Protein AF-G4YWK3-F1 (afdb_monomer)

Sequence (57 aa):
PPVITRLLHSRACRSAIMFGDHLTTGQCKELIEELKTCQLPFQCAHGRPSVVPLAEI

Mean predicted aligned error: 3.22 Å

Nearest PDB structures (foldseek):
  6sns-assembly1_B  TM=9.825E-01  e=3.939E-04  Saccharomyces cerevisiae
  6snv-assembly2_E  TM=9.856E-01  e=7.012E-04  Saccharomyces cerevisiae
  3gab-assembly1_A-2  TM=9.613E-01  e=1.088E-01  Bacillus subtilis
  3gab-assembly3_D-2  TM=6.797E-01  e=9.422E-02  Bacillus subtilis
  5z41-assembly1_A-2  TM=6.267E-01  e=2.777E-01  Aquifex aeolicus VF5

Foldseek 3Di:
DVVVLVVVLVVPVVPDDDPPDDDDPVVVVVVVVVLVPDPCSQAGSVGDGPDDDPDDD

Structure (mmCIF, N/CA/C/O backbone):
data_AF-G4YWK3-F1
#
_entry.id   AF-G4YWK3-F1
#
loop_
_atom_site.group_PDB
_atom_site.id
_atom_site.type_symbol
_atom_site.label_atom_id
_atom_site.label_alt_id
_atom_site.label_comp_id
_atom_site.label_asym_id
_atom_site.label_entity_id
_atom_site.label_seq_id
_atom_site.pdbx_PDB_ins_code
_atom_site.Cartn_x
_atom_site.Cartn_y
_atom_site.Cartn_z
_atom_site.occupancy
_atom_site.B_iso_or_equiv
_atom_site.auth_seq_id
_atom_site.auth_comp_id
_atom_site.auth_asym_id
_atom_site.auth_atom_id
_atom_site.pdbx_PDB_model_num
ATOM 1 N N . PRO A 1 1 ? 10.502 3.093 -21.167 1.00 84.31 1 PRO A N 1
ATOM 2 C CA . PRO A 1 1 ? 11.227 1.878 -21.621 1.00 84.31 1 PRO A CA 1
ATOM 3 C C . PRO A 1 1 ? 11.001 0.703 -20.660 1.00 84.31 1 PRO A C 1
ATOM 5 O O . PRO A 1 1 ? 11.032 0.942 -19.454 1.00 84.31 1 PRO A O 1
ATOM 8 N N . PRO A 1 2 ? 10.816 -0.535 -21.153 1.00 90.56 2 PRO A N 1
ATOM 9 C CA . PRO A 1 2 ? 10.510 -1.704 -20.315 1.00 90.56 2 PRO A CA 1
ATOM 10 C C . PRO A 1 2 ? 11.502 -1.934 -19.164 1.00 90.56 2 PRO A C 1
ATOM 12 O O . PRO A 1 2 ? 11.116 -2.332 -18.068 1.00 90.56 2 PRO A O 1
ATOM 15 N N . VAL A 1 3 ? 12.781 -1.610 -19.387 1.00 96.12 3 VAL A N 1
ATOM 16 C CA . VAL A 1 3 ? 13.843 -1.709 -18.373 1.00 96.12 3 VAL A CA 1
ATOM 17 C C . VAL A 1 3 ? 13.585 -0.784 -17.181 1.00 96.12 3 VAL A C 1
ATOM 19 O O . VAL A 1 3 ? 13.691 -1.226 -16.041 1.00 96.12 3 VAL A O 1
ATOM 22 N N . ILE A 1 4 ? 13.200 0.475 -17.423 1.00 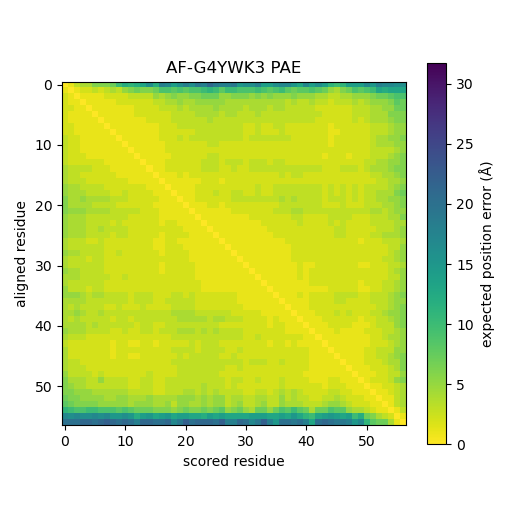96.81 4 ILE A N 1
ATOM 23 C CA . ILE A 1 4 ? 12.935 1.448 -16.350 1.00 96.81 4 ILE A CA 1
ATOM 24 C C . ILE A 1 4 ? 11.743 0.985 -15.511 1.00 96.81 4 ILE A C 1
ATOM 26 O O . ILE A 1 4 ? 11.837 0.933 -14.289 1.00 96.81 4 ILE A O 1
ATOM 30 N N . THR A 1 5 ? 10.653 0.571 -16.160 1.00 95.56 5 THR A N 1
ATOM 31 C CA . THR A 1 5 ? 9.459 0.056 -15.478 1.00 95.56 5 THR A CA 1
ATOM 32 C C . THR A 1 5 ? 9.794 -1.152 -14.602 1.00 95.56 5 THR A C 1
ATOM 34 O O . THR A 1 5 ? 9.443 -1.177 -13.426 1.00 95.56 5 THR A O 1
ATOM 37 N N . ARG A 1 6 ? 10.567 -2.115 -15.121 1.00 96.19 6 ARG A N 1
ATOM 38 C CA . ARG A 1 6 ? 11.014 -3.286 -14.352 1.00 96.19 6 ARG A CA 1
ATOM 39 C C . ARG A 1 6 ? 11.870 -2.907 -13.138 1.00 96.19 6 ARG A C 1
ATOM 41 O O . ARG A 1 6 ? 11.709 -3.506 -12.074 1.00 96.19 6 ARG A O 1
ATOM 48 N N . LEU A 1 7 ? 12.768 -1.930 -13.277 1.00 97.25 7 LEU A N 1
ATOM 49 C CA . LEU A 1 7 ? 13.572 -1.436 -12.155 1.00 97.25 7 LEU A CA 1
ATOM 50 C C . LEU A 1 7 ? 12.694 -0.770 -11.090 1.00 97.25 7 LEU A C 1
ATOM 52 O O . LEU A 1 7 ? 12.874 -1.041 -9.904 1.00 97.25 7 LEU A O 1
ATOM 56 N N . LEU A 1 8 ? 11.715 0.039 -11.502 1.00 96.88 8 LEU A N 1
ATOM 57 C CA . LEU A 1 8 ? 10.765 0.677 -10.588 1.00 96.88 8 LEU A CA 1
ATOM 58 C C . LEU A 1 8 ? 9.904 -0.352 -9.851 1.00 96.88 8 LEU A C 1
ATOM 60 O O . LEU A 1 8 ? 9.770 -0.255 -8.634 1.00 96.88 8 LEU A O 1
ATOM 64 N N . HIS A 1 9 ? 9.396 -1.374 -10.546 1.00 96.50 9 HIS A N 1
ATOM 65 C CA . HIS A 1 9 ? 8.626 -2.455 -9.924 1.00 96.50 9 HIS A CA 1
ATOM 66 C C . HIS A 1 9 ? 9.460 -3.184 -8.863 1.00 96.50 9 HIS A C 1
ATOM 68 O O . HIS A 1 9 ? 9.019 -3.352 -7.724 1.00 96.50 9 HIS A O 1
ATOM 74 N N . SER A 1 10 ? 10.698 -3.558 -9.206 1.00 97.19 10 SER A N 1
ATOM 75 C CA . SER A 1 10 ? 11.592 -4.240 -8.269 1.00 97.19 10 SER A CA 1
ATOM 76 C C . SER A 1 10 ? 11.953 -3.366 -7.069 1.00 97.19 10 SER A C 1
ATOM 78 O O . SER A 1 10 ? 11.994 -3.882 -5.952 1.00 97.19 10 SER A O 1
ATOM 80 N N . ARG A 1 11 ? 12.196 -2.067 -7.282 1.00 97.19 11 ARG A N 1
ATOM 81 C CA . ARG A 1 11 ? 12.468 -1.119 -6.199 1.00 97.19 11 ARG A CA 1
ATOM 82 C C . ARG A 1 11 ? 11.264 -1.007 -5.268 1.00 97.19 11 ARG A C 1
ATOM 84 O O . ARG A 1 11 ? 11.440 -1.212 -4.076 1.00 97.19 11 ARG A O 1
ATOM 91 N N . ALA A 1 12 ? 10.072 -0.763 -5.814 1.00 96.38 12 ALA A N 1
ATOM 92 C CA . ALA A 1 12 ? 8.843 -0.612 -5.037 1.00 96.38 12 ALA A CA 1
ATOM 93 C C . ALA A 1 12 ? 8.576 -1.831 -4.143 1.00 96.38 12 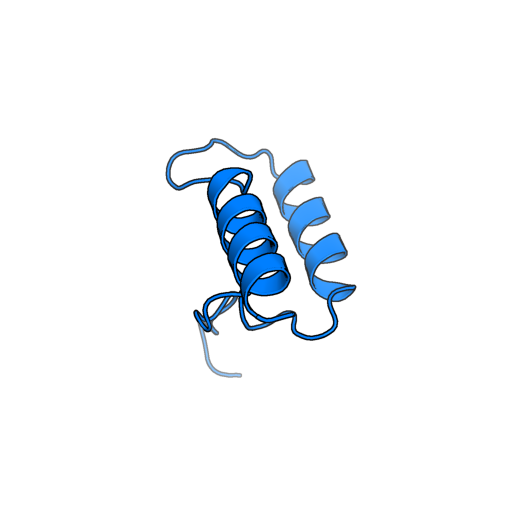ALA A C 1
ATOM 95 O O . ALA A 1 12 ? 8.291 -1.673 -2.965 1.00 96.38 12 ALA A O 1
ATOM 96 N N . CYS A 1 13 ? 8.740 -3.049 -4.670 1.00 96.25 13 CYS A N 1
ATOM 97 C CA . CYS A 1 13 ? 8.538 -4.260 -3.873 1.00 96.25 13 CYS A CA 1
ATOM 98 C C . CYS A 1 13 ? 9.621 -4.472 -2.813 1.00 96.25 13 CYS A C 1
ATOM 100 O O . CYS A 1 13 ? 9.302 -4.986 -1.752 1.00 96.25 13 CYS A O 1
ATOM 102 N N . ARG A 1 14 ? 10.883 -4.106 -3.075 1.00 96.25 14 ARG A N 1
ATOM 103 C CA . ARG A 1 14 ? 11.986 -4.309 -2.119 1.00 96.25 14 ARG A CA 1
ATOM 104 C C . ARG A 1 14 ? 12.046 -3.263 -1.010 1.00 96.25 14 ARG A C 1
ATOM 106 O O . ARG A 1 14 ? 12.634 -3.547 0.023 1.00 96.25 14 ARG A O 1
ATOM 113 N N . SER A 1 15 ? 11.479 -2.079 -1.229 1.00 96.50 15 SER A N 1
ATOM 114 C CA . SER A 1 15 ? 11.388 -1.020 -0.218 1.00 96.50 15 SER A CA 1
ATOM 115 C C . SER A 1 15 ? 10.042 -0.977 0.507 1.00 96.50 15 SER A C 1
ATOM 117 O O . SER A 1 15 ? 9.846 -0.096 1.336 1.00 96.50 15 SER A O 1
ATOM 119 N N . ALA A 1 16 ? 9.095 -1.844 0.141 1.00 97.19 16 ALA A N 1
ATOM 120 C CA . ALA A 1 16 ? 7.791 -1.912 0.787 1.00 97.19 16 ALA A CA 1
ATOM 121 C C . ALA A 1 16 ? 7.895 -2.486 2.207 1.00 97.19 16 ALA A C 1
ATOM 123 O O . ALA A 1 16 ? 8.888 -3.121 2.560 1.00 97.19 16 ALA A O 1
ATOM 124 N N . ILE A 1 17 ? 6.824 -2.303 2.981 1.00 96.94 17 ILE A N 1
ATOM 125 C CA . ILE A 1 17 ? 6.585 -3.042 4.223 1.00 96.94 17 ILE A CA 1
ATOM 126 C C . ILE A 1 17 ? 6.562 -4.545 3.906 1.00 96.94 17 ILE A C 1
ATOM 128 O O . ILE A 1 17 ? 5.937 -4.971 2.927 1.00 96.94 17 ILE A O 1
ATOM 132 N N . MET A 1 18 ? 7.238 -5.340 4.729 1.00 96.00 18 MET A N 1
ATOM 133 C CA . MET A 1 18 ? 7.439 -6.773 4.538 1.00 96.00 18 MET A CA 1
ATOM 134 C C . MET A 1 18 ? 6.645 -7.606 5.543 1.00 96.00 18 MET A C 1
ATOM 136 O O . MET A 1 18 ? 6.165 -7.137 6.574 1.00 96.00 18 MET A O 1
ATOM 140 N N . PHE A 1 19 ? 6.517 -8.899 5.249 1.00 95.31 19 PHE A N 1
ATOM 141 C CA . PHE A 1 19 ? 5.947 -9.843 6.202 1.00 95.31 19 PHE A CA 1
ATOM 142 C C . PHE A 1 19 ? 6.800 -9.916 7.469 1.00 95.31 19 PHE A C 1
ATOM 144 O O . PHE A 1 19 ? 8.006 -10.142 7.397 1.00 95.31 19 PHE A O 1
ATOM 151 N N . GLY A 1 20 ? 6.143 -9.782 8.620 1.00 95.56 20 GLY A N 1
ATOM 152 C CA . GLY A 1 20 ? 6.791 -9.784 9.931 1.00 95.56 20 GLY A CA 1
ATOM 153 C C . GLY A 1 20 ? 7.100 -8.390 10.477 1.00 95.56 20 GLY A C 1
ATOM 154 O O . GLY A 1 20 ? 7.399 -8.283 11.665 1.00 95.56 20 GLY A O 1
ATOM 155 N N . ASP A 1 21 ? 6.967 -7.333 9.669 1.00 97.38 21 ASP A N 1
ATOM 156 C CA . ASP A 1 21 ? 7.116 -5.964 10.157 1.00 97.38 21 ASP A CA 1
ATOM 157 C C . ASP A 1 21 ? 5.979 -5.618 11.127 1.00 97.38 21 ASP A C 1
ATOM 159 O O . ASP A 1 21 ? 4.794 -5.809 10.835 1.00 97.38 21 ASP A O 1
ATOM 163 N N . HIS A 1 22 ? 6.337 -5.094 12.300 1.00 97.94 22 HIS A N 1
ATOM 164 C CA . HIS A 1 22 ? 5.352 -4.594 13.249 1.00 97.94 22 HIS A CA 1
ATOM 165 C C . HIS A 1 22 ? 4.866 -3.211 12.812 1.00 97.94 22 HIS A C 1
ATOM 167 O O . HIS A 1 22 ? 5.664 -2.290 12.645 1.00 97.94 22 HIS A O 1
ATOM 173 N N . LEU A 1 23 ? 3.549 -3.060 12.681 1.00 98.06 23 LEU A N 1
ATOM 174 C CA . LEU A 1 23 ? 2.903 -1.790 12.378 1.00 98.06 23 LEU A CA 1
ATOM 175 C C . LEU A 1 23 ? 1.988 -1.378 13.523 1.00 98.06 23 LEU A C 1
ATOM 177 O O . LEU A 1 23 ? 1.195 -2.169 14.037 1.00 98.06 23 LEU A O 1
ATOM 181 N N . THR A 1 24 ? 2.056 -0.101 13.875 1.00 98.62 24 THR A N 1
ATOM 182 C CA . THR A 1 24 ? 1.051 0.524 14.732 1.00 98.62 24 THR A CA 1
ATOM 183 C C . THR A 1 24 ? -0.260 0.712 13.968 1.00 98.62 24 THR A C 1
ATOM 185 O O . THR A 1 24 ? -0.285 0.838 12.743 1.00 98.62 24 THR A O 1
ATOM 188 N N . THR A 1 25 ? -1.370 0.845 14.694 1.00 98.50 25 THR A N 1
ATOM 189 C CA . THR A 1 25 ? -2.678 1.152 14.093 1.00 98.50 25 THR A CA 1
ATOM 190 C C . THR A 1 25 ? -2.667 2.449 13.273 1.00 98.50 25 THR A C 1
ATOM 192 O O . THR A 1 25 ? -3.406 2.553 12.298 1.00 98.50 25 THR A O 1
ATOM 195 N N . GLY A 1 26 ? -1.844 3.437 13.648 1.00 98.69 26 GLY A N 1
ATOM 196 C CA . GLY A 1 26 ? -1.687 4.686 12.893 1.00 98.69 26 GLY A CA 1
ATOM 197 C C . GLY A 1 26 ? -1.090 4.445 11.507 1.00 98.69 26 GLY A C 1
ATOM 198 O O . GLY A 1 26 ? -1.697 4.827 10.512 1.00 98.69 26 GLY A O 1
ATOM 199 N N . GLN A 1 27 ? 0.018 3.703 11.442 1.00 98.44 27 GLN A N 1
ATOM 200 C CA . GLN A 1 27 ? 0.674 3.341 10.179 1.00 98.44 27 GLN A CA 1
ATOM 201 C C . GLN A 1 27 ? -0.233 2.495 9.281 1.00 98.44 27 GLN A C 1
ATOM 203 O O . GLN A 1 27 ? -0.274 2.700 8.071 1.00 98.44 27 GLN A O 1
ATOM 208 N N . CYS A 1 28 ? -1.008 1.573 9.863 1.00 98.25 28 CYS A N 1
ATOM 209 C CA . CYS A 1 28 ? -1.994 0.810 9.100 1.00 98.25 28 CYS A CA 1
ATOM 210 C C . CYS A 1 28 ? -3.046 1.723 8.454 1.00 98.25 28 CYS A C 1
ATOM 212 O O . CYS A 1 28 ? -3.411 1.505 7.304 1.00 98.25 28 CYS A O 1
ATOM 214 N N . LYS A 1 29 ? -3.536 2.745 9.167 1.00 98.44 29 LYS A N 1
ATOM 215 C CA . LYS A 1 29 ? -4.510 3.702 8.616 1.00 98.44 29 LYS A CA 1
ATOM 216 C C . LYS A 1 29 ? -3.899 4.559 7.511 1.00 98.44 29 LYS A C 1
ATOM 218 O O . LYS A 1 29 ? -4.523 4.707 6.467 1.00 98.44 29 LYS A O 1
ATOM 223 N N . GLU A 1 30 ? -2.688 5.072 7.722 1.00 98.38 30 GLU A N 1
ATOM 224 C CA . GLU A 1 30 ? -1.956 5.838 6.705 1.00 98.38 30 GLU A CA 1
ATOM 225 C C . GLU A 1 30 ? -1.754 5.018 5.428 1.00 98.38 30 GLU A C 1
ATOM 227 O O . GLU A 1 30 ? -2.070 5.501 4.345 1.00 98.38 30 GLU A O 1
ATOM 232 N N . LEU A 1 31 ? -1.357 3.746 5.550 1.00 97.44 31 LEU A N 1
ATOM 233 C CA . LEU A 1 31 ? -1.199 2.845 4.406 1.00 97.44 31 LEU A CA 1
ATOM 234 C C . LEU A 1 31 ? -2.491 2.711 3.582 1.00 97.44 31 LEU A C 1
ATOM 236 O O . LEU A 1 31 ? -2.443 2.685 2.353 1.00 97.44 31 LEU A O 1
ATOM 240 N N . ILE A 1 32 ? -3.650 2.629 4.242 1.00 97.31 32 ILE A N 1
ATOM 241 C CA . ILE A 1 32 ? -4.950 2.539 3.563 1.00 97.31 32 ILE A CA 1
ATOM 242 C C . ILE A 1 32 ? -5.322 3.862 2.879 1.00 97.31 32 ILE A C 1
ATOM 244 O O . ILE A 1 32 ? -5.817 3.840 1.748 1.00 97.31 32 ILE A O 1
ATOM 248 N N . GLU A 1 33 ? -5.058 5.007 3.514 1.00 98.12 33 GLU A N 1
ATOM 249 C CA . GLU A 1 33 ? -5.287 6.320 2.896 1.00 98.12 33 GLU A CA 1
ATOM 250 C C . GLU A 1 33 ? -4.372 6.548 1.684 1.00 98.12 33 GLU A C 1
ATOM 252 O O . GLU A 1 33 ? -4.839 7.020 0.647 1.00 98.12 33 GLU A O 1
ATOM 257 N N . GLU A 1 34 ? -3.102 6.145 1.752 1.00 97.06 34 GLU A N 1
ATOM 258 C CA . GLU A 1 34 ? -2.187 6.201 0.607 1.00 97.06 34 GLU A CA 1
ATOM 259 C C . GLU A 1 34 ? -2.641 5.271 -0.524 1.00 97.06 34 GLU A C 1
ATOM 261 O O . GLU A 1 34 ? -2.686 5.682 -1.691 1.00 97.06 34 GLU A O 1
ATOM 266 N N . LEU A 1 35 ? -3.046 4.038 -0.193 1.00 96.88 35 LEU A N 1
ATOM 267 C CA . LEU A 1 35 ? -3.524 3.058 -1.168 1.00 96.88 35 LEU A CA 1
ATOM 268 C C . LEU A 1 35 ? -4.694 3.610 -1.987 1.00 96.88 35 LEU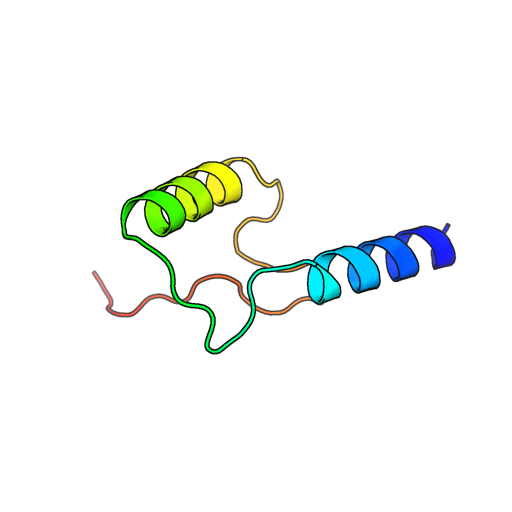 A C 1
ATOM 270 O O . LEU A 1 35 ? -4.711 3.459 -3.207 1.00 96.88 35 LEU A O 1
ATOM 274 N N . LYS A 1 36 ? -5.633 4.309 -1.340 1.00 96.19 36 LYS A N 1
ATOM 275 C CA . LYS A 1 36 ? -6.796 4.946 -1.982 1.00 96.19 36 LYS A CA 1
ATOM 276 C C . LYS A 1 36 ? -6.419 5.963 -3.067 1.00 96.19 36 LYS A C 1
ATOM 278 O O . LYS A 1 36 ? -7.213 6.193 -3.975 1.00 96.19 36 LYS A O 1
ATOM 283 N N . THR A 1 37 ? -5.237 6.572 -2.990 1.00 96.75 37 THR A N 1
ATOM 284 C CA . THR A 1 37 ? -4.770 7.555 -3.987 1.00 96.75 37 THR A CA 1
ATOM 285 C C . THR A 1 37 ? -4.129 6.915 -5.222 1.00 96.75 37 THR A C 1
ATOM 287 O O . THR A 1 37 ? -3.900 7.591 -6.228 1.00 96.75 37 THR A O 1
ATOM 290 N N . CYS A 1 38 ? -3.842 5.611 -5.178 1.00 96.12 38 CYS A N 1
ATOM 291 C CA . CYS A 1 38 ? -3.227 4.895 -6.288 1.00 96.12 38 CYS A CA 1
ATOM 292 C C . CYS A 1 38 ? -4.223 4.696 -7.443 1.00 96.12 38 CYS A C 1
ATOM 294 O O . CYS A 1 38 ? -5.400 4.429 -7.227 1.00 96.12 38 CYS A O 1
ATOM 296 N N . GLN A 1 39 ? -3.737 4.734 -8.689 1.00 96.00 39 GLN A N 1
ATOM 297 C CA . GLN A 1 39 ? -4.579 4.485 -9.873 1.00 96.00 39 GLN A CA 1
ATOM 298 C C . GLN A 1 39 ? -5.098 3.039 -9.946 1.00 96.00 39 GLN A C 1
ATOM 300 O O . GLN A 1 39 ? -6.199 2.800 -10.431 1.00 96.00 39 GLN A O 1
ATOM 305 N N . LEU A 1 40 ? -4.304 2.073 -9.470 1.00 94.81 40 LEU A N 1
ATOM 306 C CA . LEU A 1 40 ? -4.640 0.646 -9.424 1.00 94.81 40 LEU A CA 1
ATOM 307 C C . LEU A 1 40 ? -4.498 0.130 -7.982 1.00 94.81 40 LEU A C 1
ATOM 309 O O . LEU A 1 40 ? -3.554 -0.594 -7.674 1.00 94.81 40 LEU A O 1
ATOM 313 N N . PRO A 1 41 ? -5.405 0.510 -7.067 1.00 95.56 41 PRO A N 1
ATOM 314 C CA . PRO A 1 41 ? -5.233 0.265 -5.633 1.00 95.56 41 PRO A CA 1
ATOM 315 C C . PRO A 1 41 ? -5.366 -1.218 -5.254 1.00 95.56 41 PRO A C 1
ATOM 317 O O . PRO A 1 41 ? -4.854 -1.657 -4.231 1.00 95.56 41 PRO A O 1
ATOM 320 N N . PHE A 1 42 ? -6.022 -2.027 -6.086 1.00 95.50 42 PHE A N 1
ATOM 321 C CA . PHE A 1 42 ? -6.273 -3.441 -5.794 1.00 95.50 42 PHE A CA 1
ATOM 322 C C . PHE A 1 42 ? -5.247 -4.390 -6.417 1.00 95.50 42 PHE A C 1
ATOM 324 O O . PHE A 1 42 ? -5.367 -5.603 -6.253 1.00 95.50 42 PHE A O 1
ATOM 331 N N . GLN A 1 43 ? -4.231 -3.864 -7.106 1.00 96.19 43 GLN A N 1
ATOM 332 C CA . GL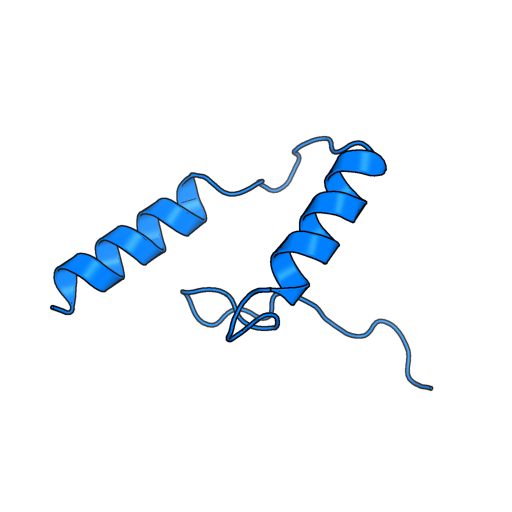N A 1 43 ? -3.206 -4.670 -7.757 1.00 96.19 43 GLN A CA 1
ATOM 333 C C . GLN A 1 43 ? -1.823 -4.038 -7.606 1.00 96.19 43 GLN A C 1
ATOM 335 O O . GLN A 1 43 ? -1.612 -2.876 -7.939 1.00 96.19 43 GLN A O 1
ATOM 340 N N . CYS A 1 44 ? -0.846 -4.813 -7.137 1.00 96.00 44 CYS A N 1
ATOM 341 C CA . CYS A 1 44 ? 0.529 -4.336 -7.051 1.00 96.00 44 CYS A CA 1
ATOM 342 C C . CYS A 1 44 ? 1.190 -4.274 -8.438 1.00 96.00 44 CYS A C 1
ATOM 344 O O . CYS A 1 44 ? 0.723 -4.876 -9.405 1.00 96.00 44 CYS A O 1
ATOM 346 N N . ALA A 1 45 ? 2.362 -3.639 -8.524 1.00 95.56 45 ALA A N 1
ATOM 347 C CA . ALA A 1 45 ? 3.128 -3.512 -9.769 1.00 95.56 45 ALA A CA 1
ATOM 348 C C . ALA A 1 45 ? 3.513 -4.856 -10.439 1.00 95.56 45 ALA A C 1
ATOM 350 O O . ALA A 1 45 ? 3.887 -4.889 -11.610 1.00 95.56 45 ALA A O 1
ATOM 351 N N . HIS A 1 46 ? 3.428 -5.973 -9.710 1.00 96.38 46 HIS A N 1
ATOM 352 C CA . HIS A 1 46 ? 3.691 -7.327 -10.216 1.00 96.38 46 HIS A CA 1
ATOM 353 C C . HIS A 1 46 ? 2.417 -8.122 -10.535 1.00 96.38 46 HIS A C 1
ATOM 355 O O . HIS A 1 46 ? 2.508 -9.305 -10.855 1.00 96.38 46 HIS A O 1
ATOM 361 N N . GLY A 1 47 ? 1.238 -7.515 -10.404 1.00 94.94 47 GLY A N 1
ATOM 362 C CA . GLY A 1 47 ? -0.037 -8.158 -10.712 1.00 94.94 47 GLY A CA 1
ATOM 363 C C . GLY A 1 47 ? -0.692 -8.915 -9.551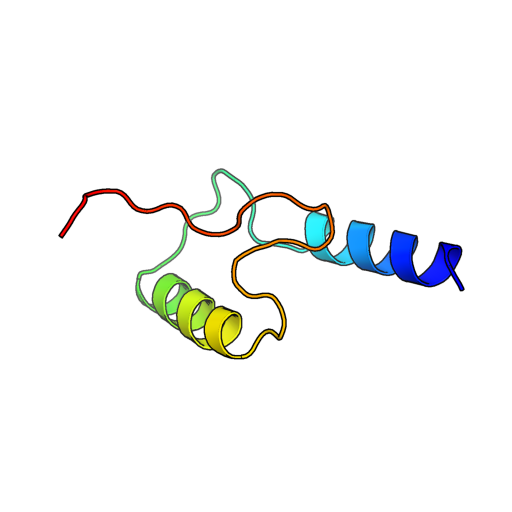 1.00 94.94 47 GLY A C 1
ATOM 364 O O . GLY A 1 47 ? -1.756 -9.498 -9.741 1.00 94.94 47 GLY A O 1
ATOM 365 N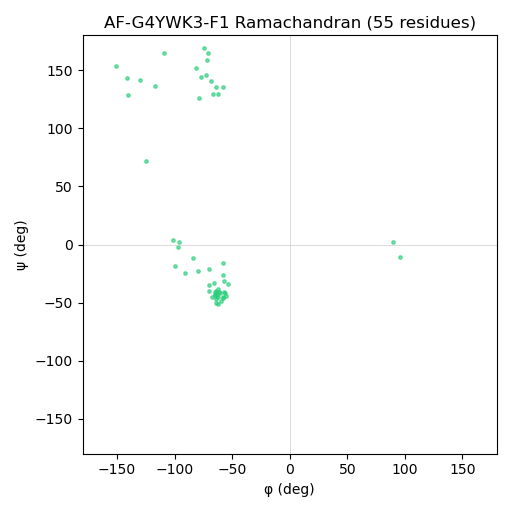 N . ARG A 1 48 ? -0.110 -8.912 -8.344 1.00 95.88 48 ARG A N 1
ATOM 366 C CA . ARG A 1 48 ? -0.725 -9.572 -7.176 1.00 95.88 48 ARG A CA 1
ATOM 367 C C . ARG A 1 48 ? -1.870 -8.722 -6.611 1.00 95.88 48 ARG A C 1
ATOM 369 O O . ARG A 1 48 ? -1.723 -7.499 -6.609 1.00 95.88 48 ARG A O 1
ATOM 376 N N . PRO A 1 49 ? -2.958 -9.330 -6.108 1.00 96.94 49 PRO A N 1
ATOM 377 C CA . PRO A 1 49 ? -4.009 -8.582 -5.428 1.00 96.94 49 PRO A CA 1
ATOM 378 C C . PRO A 1 49 ? -3.467 -7.942 -4.145 1.00 96.94 49 PRO A C 1
ATOM 380 O O . PRO A 1 49 ? -2.746 -8.594 -3.387 1.00 96.94 49 PRO A O 1
ATOM 383 N N . SER A 1 50 ? -3.806 -6.673 -3.914 1.00 95.38 50 SER A N 1
ATOM 384 C CA . SER A 1 50 ? -3.386 -5.926 -2.714 1.00 95.38 50 SER A CA 1
ATOM 385 C C . SER A 1 50 ? -4.389 -6.037 -1.560 1.00 95.38 50 SER A C 1
ATOM 387 O O . SER A 1 50 ? -4.012 -5.879 -0.405 1.00 95.38 50 SER A O 1
ATOM 389 N N . VAL A 1 51 ? -5.664 -6.305 -1.864 1.00 94.50 51 VAL A N 1
ATOM 390 C CA . VAL A 1 51 ? -6.764 -6.425 -0.895 1.00 94.50 51 VAL A CA 1
ATOM 391 C C . VAL A 1 51 ? -7.677 -7.568 -1.334 1.00 94.50 51 VAL A C 1
ATOM 393 O O . VAL A 1 51 ? -7.890 -7.759 -2.532 1.00 94.50 51 VAL A O 1
ATOM 396 N N . VAL A 1 52 ? -8.214 -8.321 -0.374 1.00 91.88 52 VAL A N 1
ATOM 397 C CA . VAL A 1 52 ? -9.187 -9.397 -0.607 1.00 91.88 52 VAL A CA 1
ATOM 398 C C . VAL A 1 52 ? -10.397 -9.220 0.321 1.00 91.88 52 VAL A C 1
ATOM 400 O O . VAL A 1 52 ? -10.209 -8.819 1.472 1.00 91.88 52 VAL A O 1
ATOM 403 N N . PRO A 1 53 ? -11.631 -9.483 -0.146 1.00 91.19 53 PRO A N 1
ATOM 404 C CA . PRO A 1 53 ? -12.807 -9.459 0.718 1.00 91.19 53 PRO A CA 1
ATOM 405 C C . PRO A 1 53 ? -12.758 -10.628 1.710 1.00 91.19 53 PRO A C 1
ATOM 407 O O . PRO A 1 53 ? -12.362 -11.735 1.351 1.00 91.19 53 PRO A O 1
ATOM 410 N N . LEU A 1 54 ? -13.161 -10.381 2.959 1.00 92.69 54 LEU A N 1
ATOM 411 C CA . LEU A 1 54 ? -13.216 -11.411 4.008 1.00 92.69 54 LEU A CA 1
ATOM 412 C C . LEU A 1 54 ? -14.624 -11.977 4.229 1.00 92.69 54 LEU A C 1
ATOM 414 O O . LEU A 1 54 ? -14.763 -13.047 4.812 1.00 92.69 54 LEU A O 1
ATOM 418 N N . ALA A 1 55 ? -15.655 -11.263 3.781 1.00 92.81 55 ALA A N 1
ATOM 419 C CA . ALA A 1 55 ? -17.049 -11.666 3.876 1.00 92.81 55 ALA A CA 1
ATOM 420 C C . ALA A 1 55 ? -17.844 -11.064 2.712 1.00 92.81 55 ALA A C 1
ATOM 422 O O . ALA A 1 55 ? -17.468 -10.019 2.172 1.00 92.81 55 ALA A O 1
ATOM 423 N N . GLU A 1 56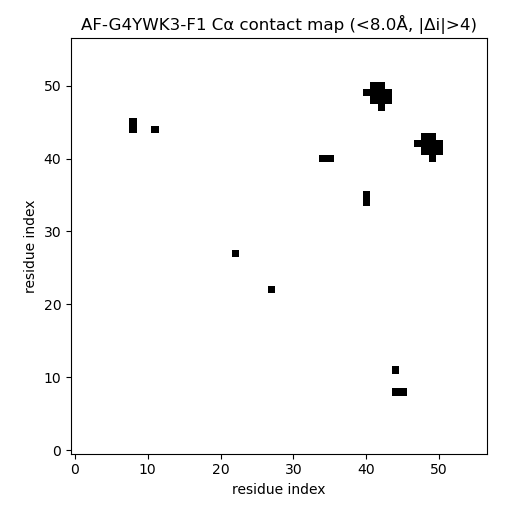 ? -18.931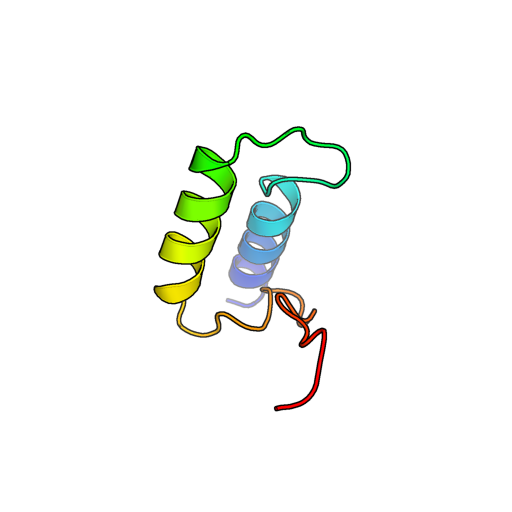 -11.734 2.345 1.00 87.56 56 GLU A N 1
ATOM 424 C CA . GLU A 1 56 ? -19.954 -11.199 1.448 1.00 87.56 56 GLU A CA 1
ATOM 425 C C . GLU A 1 56 ? -20.912 -10.298 2.245 1.00 87.56 56 GLU A C 1
ATOM 427 O O . GLU A 1 56 ? -21.058 -10.469 3.459 1.00 87.56 56 GLU A O 1
ATOM 432 N N . ILE A 1 57 ? -21.506 -9.311 1.570 1.00 68.56 57 ILE A N 1
ATOM 433 C CA . ILE A 1 57 ? -22.526 -8.416 2.141 1.00 68.56 57 ILE A CA 1
ATOM 434 C C . ILE A 1 57 ? -23.902 -9.024 1.898 1.00 68.56 57 ILE A C 1
ATOM 436 O O . ILE A 1 57 ? -24.146 -9.423 0.737 1.00 68.56 57 ILE A O 1
#

Secondary structure (DSSP, 8-state):
-HHHHHHHHHHHHHSS--TT----HHHHHHHHHHHHHSSSTTB-TTS-BS---SS--

Radius of gyration: 13.47 Å; Cα contacts (8 Å, |Δi|>4): 16; chains: 1; bounding box: 36×19×36 Å

Solvent-accessible surface area (backbone atoms only — not comparable to full-atom values): 3754 Å² total; per-residue (Å²): 108,74,66,59,54,53,51,50,41,54,47,54,66,73,73,45,92,57,94,86,65,88,72,54,74,65,57,55,50,50,53,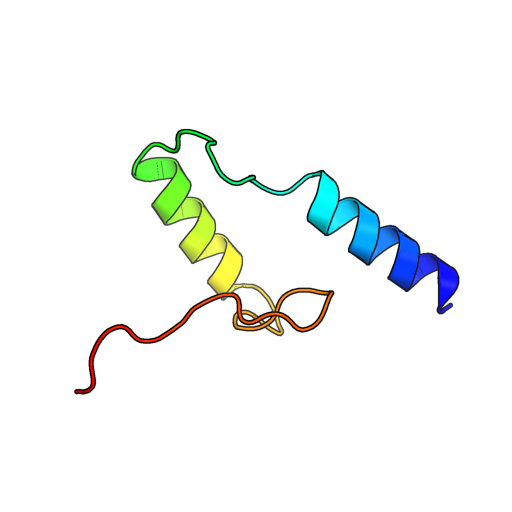53,58,56,38,71,73,44,95,55,54,55,40,44,88,84,69,46,73,66,67,79,84,91,72,86,134

InterPro domains:
  IPR037198 MutL, C-terminal domain superfamily [SSF118116] (4-54)
  IPR038973 DNA mismatch repair protein MutL/Mlh/Pms-like [PTHR10073] (1-56)
  IPR042120 MutL, C-terminal domain, dimerisation subdomain [G3DSA:3.30.1540.20] (4-57)

pLDDT: mean 95.4, std 4.42, range [68.56, 98.69]

Organism: Phytophthora sojae (strain P6497) (NCBI:txid1094619)